Protein AF-A0AAX2SAQ8-F1 (afdb_monomer)

pLDDT: mean 77.76, std 12.37, range [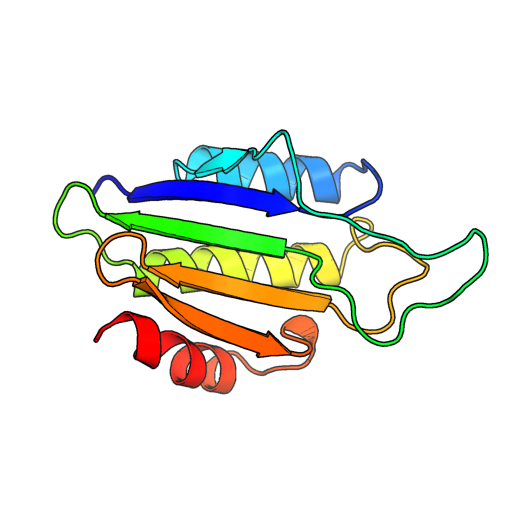47.03, 90.88]

Foldseek 3Di:
DQKAKEKAAAFDDDPLLVVLVVVLVVNHYDYDPDDQDDDDDPPAQDAFDQRMEMEIEDPDPDDLLVSQLVNLVSVLSCCPDNGDDPSYPAHKYKYAHPPPRDIFIDTRSNPDDSVVSSVRSVSSVD

Structure (mmCIF, N/CA/C/O backbone):
data_AF-A0AAX2SAQ8-F1
#
_entry.id   AF-A0AAX2SAQ8-F1
#
loop_
_atom_site.group_PDB
_atom_site.id
_atom_site.type_symbol
_atom_site.label_atom_id
_atom_site.label_alt_id
_atom_site.label_comp_id
_atom_site.label_asym_id
_atom_site.label_entity_id
_atom_site.label_seq_id
_atom_site.pdbx_PDB_ins_code
_atom_site.Cartn_x
_atom_site.Cartn_y
_atom_site.Cartn_z
_atom_site.occupancy
_atom_site.B_iso_or_equiv
_atom_site.auth_seq_id
_atom_site.auth_comp_id
_atom_site.auth_asym_id
_atom_site.auth_atom_id
_atom_site.pdbx_PDB_model_num
ATOM 1 N N . MET A 1 1 ? 20.159 -0.212 -3.265 1.00 55.47 1 MET A N 1
ATOM 2 C CA . MET A 1 1 ? 18.856 -0.452 -3.901 1.00 55.47 1 MET A CA 1
ATOM 3 C C . MET A 1 1 ? 18.034 0.775 -3.612 1.00 55.47 1 MET A C 1
ATOM 5 O O . MET A 1 1 ? 17.851 1.088 -2.447 1.00 55.47 1 MET A O 1
ATOM 9 N N . GLU A 1 2 ? 17.660 1.502 -4.646 1.00 67.88 2 GLU A N 1
ATOM 10 C CA . GLU A 1 2 ? 16.876 2.726 -4.539 1.00 67.88 2 GLU A CA 1
ATOM 11 C C . GLU A 1 2 ? 15.572 2.470 -5.297 1.00 67.88 2 GLU A C 1
ATOM 13 O O . GLU A 1 2 ? 15.577 2.128 -6.488 1.00 67.88 2 GLU A O 1
ATOM 18 N N . ILE A 1 3 ? 14.484 2.495 -4.534 1.00 68.44 3 ILE A N 1
ATOM 19 C CA . ILE A 1 3 ? 13.110 2.354 -4.995 1.00 68.44 3 ILE A CA 1
ATOM 20 C C . ILE A 1 3 ? 12.465 3.689 -4.675 1.00 68.44 3 ILE A C 1
ATOM 22 O O . ILE A 1 3 ? 12.521 4.147 -3.539 1.00 68.44 3 ILE A O 1
ATOM 26 N N . THR A 1 4 ? 11.924 4.323 -5.700 1.00 78.69 4 THR A N 1
ATOM 27 C CA . THR A 1 4 ? 11.143 5.543 -5.567 1.00 78.69 4 THR A CA 1
ATOM 28 C C . THR A 1 4 ? 9.709 5.221 -5.927 1.00 78.69 4 THR A C 1
ATOM 30 O O . THR A 1 4 ? 9.412 4.209 -6.568 1.00 78.69 4 THR A O 1
ATOM 33 N N . GLY A 1 5 ? 8.782 6.059 -5.508 1.00 79.12 5 GLY A N 1
ATOM 34 C CA . GLY A 1 5 ? 7.400 5.824 -5.851 1.00 79.12 5 GLY A CA 1
ATOM 35 C C . GLY A 1 5 ? 6.486 6.884 -5.311 1.00 79.12 5 GLY A C 1
ATOM 36 O O . GLY A 1 5 ? 6.895 7.748 -4.549 1.00 79.12 5 GLY A O 1
ATOM 37 N N . GLU A 1 6 ? 5.233 6.786 -5.703 1.00 83.75 6 GLU A N 1
ATOM 38 C CA . GLU A 1 6 ? 4.187 7.687 -5.262 1.00 83.75 6 GLU A CA 1
ATOM 39 C C . GLU A 1 6 ? 3.113 6.873 -4.556 1.00 83.75 6 GLU A C 1
ATOM 41 O O . GLU A 1 6 ? 2.736 5.803 -5.044 1.00 83.75 6 GLU A O 1
ATOM 46 N N . TYR A 1 7 ? 2.612 7.363 -3.423 1.00 82.19 7 TYR A N 1
ATOM 47 C CA . TYR A 1 7 ? 1.555 6.674 -2.697 1.00 82.19 7 TYR A CA 1
ATOM 48 C C . TYR A 1 7 ? 0.412 7.579 -2.249 1.00 82.19 7 TYR A C 1
ATOM 50 O O . TYR A 1 7 ? 0.567 8.768 -1.970 1.00 82.19 7 TYR A O 1
ATOM 58 N N . PHE A 1 8 ? -0.752 6.964 -2.110 1.00 79.50 8 PHE A N 1
ATOM 59 C CA . PHE A 1 8 ? -1.900 7.517 -1.412 1.00 79.50 8 PHE A CA 1
ATOM 60 C C . PHE A 1 8 ? -2.323 6.532 -0.325 1.00 79.50 8 PHE A C 1
ATOM 62 O O . PHE A 1 8 ? -2.370 5.332 -0.580 1.00 79.50 8 PHE A O 1
ATOM 69 N N . LEU A 1 9 ? -2.635 7.043 0.868 1.00 76.56 9 LEU A N 1
ATOM 70 C CA . LEU A 1 9 ? -3.227 6.278 1.963 1.00 76.56 9 LEU A CA 1
ATOM 71 C C . LEU A 1 9 ? -4.460 7.027 2.469 1.00 76.56 9 LEU A C 1
ATOM 73 O O . LEU A 1 9 ? -4.372 8.179 2.902 1.00 76.56 9 LEU A O 1
ATOM 77 N N . PHE A 1 10 ? -5.606 6.366 2.404 1.00 74.44 10 PHE A N 1
ATOM 78 C CA . PHE A 1 10 ? -6.878 6.849 2.906 1.00 74.44 10 PHE A CA 1
ATOM 79 C C . PHE A 1 10 ? -7.098 6.338 4.327 1.00 74.44 10 PHE A C 1
ATOM 81 O O . PHE A 1 10 ? -7.128 5.134 4.567 1.00 74.44 10 PHE A O 1
ATOM 88 N N . GLY A 1 11 ? -7.283 7.250 5.274 1.00 69.19 11 GLY A N 1
ATOM 89 C CA . GLY A 1 11 ? -7.444 6.917 6.682 1.00 69.19 11 GLY A CA 1
ATOM 90 C C . GLY A 1 11 ? -7.738 8.157 7.506 1.00 69.19 11 GLY A C 1
ATOM 91 O O . GLY A 1 11 ? -7.370 9.269 7.123 1.00 69.19 11 GLY A O 1
ATOM 92 N N . THR A 1 12 ? -8.378 7.971 8.658 1.00 72.56 12 THR A N 1
ATOM 93 C CA . THR A 1 12 ? -8.382 9.016 9.683 1.00 72.56 12 THR A CA 1
ATOM 94 C C . THR A 1 12 ? -6.949 9.179 10.186 1.00 72.56 12 THR A C 1
ATOM 96 O O . THR A 1 12 ? -6.252 8.188 10.422 1.00 72.56 12 THR A O 1
ATOM 99 N N . GLU A 1 13 ? -6.493 10.420 10.348 1.00 75.56 13 GLU A N 1
ATOM 100 C CA . GLU A 1 13 ? -5.175 10.686 10.922 1.00 75.56 13 GLU A CA 1
ATOM 101 C C . GLU A 1 13 ? -5.160 10.202 12.383 1.00 75.56 13 GLU A C 1
ATOM 103 O O . GLU A 1 13 ? -5.798 10.783 13.262 1.00 75.56 13 GLU A O 1
ATOM 108 N N . SER A 1 14 ? -4.443 9.108 12.625 1.00 81.19 14 SER A N 1
ATOM 109 C CA . SER A 1 14 ? -4.245 8.465 13.924 1.00 81.19 14 SER A CA 1
ATOM 110 C C . SER A 1 14 ? -2.763 8.138 14.109 1.00 81.19 14 SER A C 1
ATOM 112 O O . SER A 1 14 ? -1.974 8.273 13.172 1.00 81.19 14 SER A O 1
ATOM 114 N N . ALA A 1 15 ? -2.364 7.695 15.306 1.00 84.31 15 ALA A N 1
ATOM 115 C CA . ALA A 1 15 ? -0.986 7.258 15.537 1.00 84.31 15 ALA A CA 1
ATOM 116 C C . ALA A 1 15 ? -0.582 6.124 14.575 1.00 84.31 15 ALA A C 1
ATOM 118 O O . ALA A 1 15 ? 0.477 6.203 13.964 1.00 84.31 15 ALA A O 1
ATOM 119 N N . ALA A 1 16 ? -1.470 5.146 14.351 1.00 82.56 16 ALA A N 1
ATOM 120 C CA . ALA A 1 16 ? -1.230 4.033 13.433 1.00 82.56 16 ALA A CA 1
ATOM 121 C C . ALA A 1 16 ? -1.131 4.484 11.965 1.00 82.56 16 ALA A C 1
ATOM 123 O O . ALA A 1 16 ? -0.251 4.026 11.236 1.00 82.56 16 ALA A O 1
ATOM 124 N N . THR A 1 17 ? -2.004 5.399 11.519 1.00 81.31 17 THR A N 1
ATOM 125 C CA . THR A 1 17 ? -1.928 5.967 10.160 1.00 81.31 17 THR A CA 1
ATOM 126 C C . THR A 1 17 ? -0.628 6.740 9.964 1.00 81.31 17 THR A C 1
ATOM 128 O O . THR A 1 17 ? 0.008 6.601 8.924 1.00 81.31 17 THR A O 1
ATOM 131 N N . ARG A 1 18 ? -0.193 7.508 10.972 1.00 86.81 18 ARG A N 1
ATOM 132 C CA . ARG A 1 18 ? 1.064 8.259 10.926 1.00 86.81 18 ARG A CA 1
ATOM 133 C C . ARG A 1 18 ? 2.287 7.348 10.879 1.00 86.81 18 ARG A C 1
ATOM 135 O O . ARG A 1 18 ? 3.141 7.566 10.034 1.00 86.81 18 ARG A O 1
ATOM 142 N N . GLU A 1 19 ? 2.344 6.338 11.739 1.00 87.62 19 GLU A N 1
ATOM 143 C CA . GLU A 1 19 ? 3.442 5.366 11.783 1.00 87.62 19 GLU A CA 1
ATOM 144 C C . GLU A 1 19 ? 3.556 4.592 10.465 1.00 87.62 19 GLU A C 1
ATOM 146 O O . GLU A 1 19 ? 4.635 4.480 9.894 1.00 87.62 19 GLU A O 1
ATOM 151 N N . THR A 1 20 ? 2.423 4.134 9.924 1.00 87.12 20 THR A N 1
ATOM 152 C CA . THR A 1 20 ? 2.384 3.448 8.622 1.00 87.12 20 THR A CA 1
ATOM 153 C C . THR A 1 20 ? 2.870 4.366 7.504 1.00 87.12 20 THR A C 1
ATOM 155 O O . THR A 1 20 ? 3.621 3.942 6.629 1.00 87.12 20 THR A O 1
ATOM 158 N N . ARG A 1 21 ? 2.453 5.636 7.538 1.00 87.62 21 ARG A N 1
ATOM 159 C CA . ARG A 1 21 ? 2.864 6.661 6.579 1.00 87.62 21 ARG A CA 1
ATOM 160 C C . ARG A 1 21 ? 4.371 6.910 6.627 1.00 87.62 21 ARG A C 1
ATOM 162 O O . ARG A 1 21 ? 5.011 6.898 5.585 1.00 87.62 21 ARG A O 1
ATOM 169 N N . GLU A 1 22 ? 4.919 7.111 7.821 1.00 89.94 22 GLU A N 1
ATOM 170 C CA . GLU A 1 22 ? 6.355 7.322 8.038 1.00 89.94 22 GLU A CA 1
ATOM 171 C C . GLU A 1 22 ? 7.162 6.104 7.573 1.00 89.94 22 GLU A C 1
ATOM 173 O O . GLU A 1 22 ? 8.113 6.264 6.819 1.00 89.94 22 GLU A O 1
ATOM 178 N N . ALA A 1 23 ? 6.716 4.885 7.893 1.00 88.50 23 ALA A N 1
ATOM 179 C CA . ALA A 1 23 ? 7.364 3.662 7.424 1.00 88.50 23 ALA A CA 1
ATOM 180 C C . ALA A 1 23 ? 7.354 3.526 5.889 1.00 88.50 23 ALA A C 1
ATOM 182 O O . ALA A 1 23 ? 8.325 3.052 5.308 1.00 88.50 23 ALA A O 1
ATOM 183 N N . VAL A 1 24 ? 6.276 3.943 5.218 1.00 87.19 24 VAL A N 1
ATOM 184 C CA . VAL A 1 24 ? 6.204 3.986 3.746 1.00 87.19 24 VAL A CA 1
ATOM 185 C C . VAL A 1 24 ? 7.140 5.056 3.170 1.00 87.19 24 VAL A C 1
ATOM 187 O O . VAL A 1 24 ? 7.820 4.800 2.178 1.00 87.19 24 VAL A O 1
ATOM 190 N N . GLU A 1 25 ? 7.203 6.238 3.783 1.00 88.94 25 GLU A N 1
ATOM 191 C CA . GLU A 1 25 ? 8.101 7.325 3.364 1.00 88.94 25 GLU A CA 1
ATOM 192 C C . GLU A 1 25 ? 9.582 6.937 3.544 1.00 88.94 25 GLU A C 1
ATOM 194 O O . GLU A 1 25 ? 10.396 7.198 2.658 1.00 88.94 25 GLU A O 1
ATOM 199 N N . ASP A 1 26 ? 9.918 6.208 4.612 1.00 88.69 26 ASP A N 1
ATOM 200 C CA . ASP A 1 26 ? 11.261 5.664 4.867 1.00 88.69 26 ASP A CA 1
ATOM 201 C C . ASP A 1 26 ? 11.701 4.622 3.820 1.00 88.69 26 ASP A C 1
ATOM 203 O O . ASP A 1 26 ? 12.900 4.420 3.603 1.00 88.69 26 ASP A O 1
ATOM 207 N N . LEU A 1 27 ? 10.751 3.977 3.129 1.00 83.69 27 LEU A N 1
ATOM 208 C CA . LEU A 1 27 ? 11.030 3.091 1.991 1.00 83.69 27 LEU A CA 1
ATOM 209 C C . LEU A 1 27 ? 11.352 3.856 0.691 1.00 83.69 27 LEU A C 1
ATOM 211 O O . LEU A 1 27 ? 11.732 3.219 -0.292 1.00 83.69 27 LEU A O 1
ATOM 215 N N . GLY A 1 28 ? 11.226 5.189 0.676 1.00 83.75 28 GLY A N 1
ATOM 216 C CA . GLY A 1 28 ? 11.507 6.047 -0.483 1.00 83.75 28 GLY A CA 1
ATOM 217 C C . GLY A 1 28 ? 10.273 6.466 -1.290 1.00 83.75 28 GLY A C 1
ATOM 218 O O . GLY A 1 28 ? 10.415 6.971 -2.405 1.00 83.75 28 GLY A O 1
ATOM 219 N N . PHE A 1 29 ? 9.064 6.254 -0.760 1.00 85.50 29 PHE A N 1
ATOM 220 C CA . PHE A 1 29 ? 7.821 6.669 -1.412 1.00 85.50 29 PHE A CA 1
ATOM 221 C C . PHE A 1 29 ? 7.424 8.100 -1.038 1.00 85.50 29 PHE A C 1
ATOM 223 O O . PHE A 1 29 ? 7.431 8.489 0.127 1.00 85.50 29 PHE A O 1
ATOM 230 N N . GLU A 1 30 ? 6.981 8.868 -2.026 1.00 86.06 30 GLU A N 1
ATOM 231 C CA . GLU A 1 30 ? 6.485 10.229 -1.866 1.00 86.06 30 GLU A CA 1
ATOM 232 C C . GLU A 1 30 ? 4.953 10.257 -1.839 1.00 86.06 30 GLU A C 1
ATOM 234 O O . GLU A 1 30 ? 4.266 9.557 -2.587 1.00 86.06 30 GLU A O 1
ATOM 239 N N . ARG A 1 31 ? 4.379 11.078 -0.958 1.00 83.12 31 ARG A N 1
ATOM 240 C CA . ARG A 1 31 ? 2.923 11.186 -0.830 1.00 83.12 31 ARG A CA 1
ATOM 241 C C . ARG A 1 31 ? 2.325 11.945 -2.015 1.00 83.12 31 ARG A C 1
ATOM 243 O O . ARG A 1 31 ? 2.642 13.113 -2.236 1.00 83.12 31 ARG A O 1
ATOM 250 N N . ILE A 1 32 ? 1.350 11.341 -2.687 1.00 76.38 32 ILE A N 1
ATOM 251 C CA . ILE A 1 32 ? 0.513 12.018 -3.678 1.00 76.38 32 ILE A CA 1
ATOM 252 C C . ILE A 1 32 ? -0.381 13.026 -2.951 1.00 76.38 32 ILE A C 1
ATOM 254 O O . ILE A 1 32 ? -1.179 12.676 -2.078 1.00 76.38 32 ILE A O 1
ATOM 258 N N . THR A 1 33 ? -0.263 14.300 -3.324 1.00 57.75 33 THR A N 1
ATOM 259 C CA . THR A 1 33 ? -1.039 15.405 -2.731 1.00 57.75 33 THR A CA 1
ATOM 260 C C . THR A 1 33 ? -2.292 15.773 -3.528 1.00 57.75 33 THR A C 1
ATOM 262 O O . THR A 1 33 ? -3.074 16.606 -3.073 1.00 57.75 33 THR A O 1
ATOM 265 N N . SER A 1 34 ? -2.529 15.158 -4.693 1.00 49.75 34 SER A N 1
ATOM 266 C CA . SER A 1 34 ? -3.676 15.490 -5.546 1.00 49.75 34 SER A CA 1
ATOM 267 C C . SER A 1 34 ? -4.300 14.273 -6.238 1.00 49.75 34 SER A C 1
ATOM 269 O O . SER A 1 34 ? -3.603 13.389 -6.718 1.00 49.75 34 SER A O 1
ATOM 271 N N . GLY A 1 35 ? -5.634 14.254 -6.324 1.00 49.25 35 GLY A N 1
ATOM 272 C CA . GLY A 1 35 ? -6.343 13.515 -7.377 1.00 49.25 35 GLY A CA 1
ATOM 273 C C . GLY A 1 35 ? -6.868 12.109 -7.074 1.00 49.25 35 GLY A C 1
ATOM 274 O O . GLY A 1 35 ? -7.572 11.574 -7.926 1.00 49.25 35 GLY A O 1
ATOM 275 N N . VAL A 1 36 ? -6.630 11.513 -5.902 1.00 54.53 36 VAL A N 1
ATOM 276 C CA . VAL A 1 36 ? -7.232 10.206 -5.566 1.00 54.53 36 VAL A CA 1
ATOM 277 C C . VAL A 1 36 ? -8.509 10.428 -4.755 1.00 54.53 36 VAL A C 1
ATOM 279 O O . VAL A 1 36 ? -8.477 10.756 -3.571 1.00 54.53 36 VAL A O 1
ATOM 282 N N . GLY A 1 37 ? -9.650 10.356 -5.442 1.00 47.03 37 GLY A N 1
ATOM 283 C CA . GLY A 1 37 ? -10.959 10.674 -4.881 1.00 47.03 37 GLY A CA 1
ATOM 284 C C . GLY A 1 37 ? -11.539 9.541 -4.037 1.00 47.03 37 GLY A C 1
ATOM 285 O O . GLY A 1 37 ? -11.832 8.469 -4.556 1.00 47.03 37 GLY A O 1
ATOM 286 N N . TYR A 1 38 ? -11.793 9.821 -2.759 1.00 49.25 38 TYR A N 1
ATOM 287 C CA . TYR A 1 38 ? -12.835 9.152 -1.984 1.00 49.25 38 TYR A CA 1
ATOM 288 C C . TYR A 1 38 ? -14.119 9.974 -2.120 1.00 49.25 38 TYR A C 1
ATOM 290 O O . TYR A 1 38 ? -14.152 11.136 -1.715 1.00 49.25 38 TYR A O 1
ATOM 298 N N . ALA A 1 39 ? -15.165 9.399 -2.709 1.00 49.44 39 ALA A N 1
ATOM 299 C CA . ALA A 1 39 ? -16.482 10.023 -2.795 1.00 49.44 39 ALA A CA 1
ATOM 300 C C . ALA A 1 39 ? -17.512 9.091 -2.153 1.00 49.44 39 ALA A C 1
ATOM 302 O O . ALA A 1 39 ? -18.177 8.322 -2.838 1.00 49.44 39 ALA A O 1
ATOM 303 N N . VAL A 1 40 ? -17.607 9.141 -0.826 1.00 52.72 40 VAL A N 1
ATOM 304 C CA . VAL A 1 40 ? -18.654 8.459 -0.055 1.00 52.72 40 VAL A CA 1
ATOM 305 C C . VAL A 1 40 ? -19.258 9.499 0.879 1.00 52.72 40 VAL A C 1
ATOM 307 O O . VAL A 1 40 ? -18.523 10.261 1.517 1.00 52.72 40 VAL A O 1
ATOM 310 N N . GLY A 1 41 ? -20.587 9.599 0.887 1.00 51.22 41 GLY A N 1
ATOM 311 C CA . GLY A 1 41 ? -21.296 10.596 1.678 1.00 51.22 41 GLY A CA 1
ATOM 312 C C . GLY A 1 41 ? -21.183 10.332 3.186 1.00 51.22 41 GLY A C 1
ATOM 313 O O . GLY A 1 41 ? -20.889 9.211 3.604 1.00 51.22 41 GLY A O 1
ATOM 314 N N . PRO A 1 42 ? -21.437 11.338 4.043 1.00 52.62 42 PRO A N 1
ATOM 315 C CA . PRO A 1 42 ? -21.478 11.134 5.489 1.00 52.62 42 PRO A CA 1
ATOM 316 C C . PRO A 1 42 ? -22.494 10.043 5.879 1.00 52.62 42 PRO A C 1
ATOM 318 O O . PRO A 1 42 ? -23.681 10.178 5.585 1.00 52.62 42 PRO A O 1
ATOM 321 N N . GLY A 1 43 ? -22.041 8.990 6.570 1.00 54.06 43 GLY A N 1
ATOM 322 C CA . GLY A 1 43 ? -22.890 7.898 7.071 1.00 54.06 43 GLY A CA 1
ATOM 323 C C . GLY A 1 43 ? -23.126 6.734 6.099 1.00 54.06 43 GLY A C 1
ATOM 324 O O . GLY A 1 43 ? -23.852 5.800 6.444 1.00 54.06 43 GLY A O 1
ATOM 325 N N . GLU A 1 44 ? -22.525 6.762 4.908 1.00 53.25 44 GLU A N 1
ATOM 326 C CA . GLU A 1 44 ? -22.551 5.640 3.969 1.00 53.25 44 GLU A CA 1
ATOM 327 C C . GLU A 1 44 ? -21.366 4.704 4.225 1.00 53.25 44 GLU A C 1
ATOM 329 O O . GLU A 1 44 ? -20.214 5.130 4.253 1.00 53.25 44 GLU A O 1
ATOM 334 N N . ILE A 1 45 ? -21.650 3.409 4.387 1.00 57.69 45 ILE A N 1
ATOM 335 C CA . ILE A 1 45 ? -20.608 2.384 4.433 1.00 57.69 45 ILE A CA 1
ATOM 336 C C . ILE A 1 45 ? -20.265 2.007 2.994 1.00 57.69 45 ILE A C 1
ATOM 338 O O . ILE A 1 45 ? -21.126 1.514 2.264 1.00 57.69 45 ILE A O 1
ATOM 342 N N . ALA A 1 46 ? -19.012 2.194 2.596 1.00 61.94 46 ALA A N 1
ATOM 343 C CA . ALA A 1 46 ? -18.556 1.819 1.268 1.00 61.94 46 ALA A CA 1
ATOM 344 C C . ALA A 1 46 ? -18.189 0.328 1.208 1.00 61.94 46 ALA A C 1
ATOM 346 O O . ALA A 1 46 ? -17.414 -0.175 2.030 1.00 61.94 46 ALA A O 1
ATOM 347 N N . ASP A 1 47 ? -18.747 -0.381 0.221 1.00 54.88 47 ASP A N 1
ATOM 348 C CA . ASP A 1 47 ? -18.516 -1.820 0.023 1.00 54.88 47 ASP A CA 1
ATOM 349 C C . ASP A 1 47 ? -17.084 -2.139 -0.439 1.00 54.88 47 ASP A C 1
ATOM 351 O O . ASP A 1 47 ? -16.551 -3.193 -0.092 1.00 54.88 47 ASP A O 1
ATOM 355 N N . ALA A 1 48 ? -16.443 -1.230 -1.179 1.00 54.88 48 ALA A N 1
ATOM 356 C CA . ALA A 1 48 ? -15.072 -1.364 -1.658 1.00 54.88 48 ALA A CA 1
ATOM 357 C C . ALA A 1 48 ? -14.442 0.019 -1.825 1.00 54.88 48 ALA A C 1
ATOM 359 O O . ALA A 1 48 ? -14.965 0.854 -2.567 1.00 54.88 48 ALA A O 1
ATOM 360 N N . VAL A 1 49 ? -13.336 0.272 -1.127 1.00 63.25 49 VAL A N 1
ATOM 361 C CA . VAL A 1 49 ? -12.571 1.514 -1.261 1.00 63.25 49 VAL A CA 1
ATOM 362 C C . VAL A 1 49 ? -11.117 1.133 -1.436 1.00 63.25 49 VAL A C 1
ATOM 364 O O . VAL A 1 49 ? -10.546 0.428 -0.602 1.00 63.25 49 VAL A O 1
ATOM 367 N N . THR A 1 50 ? -10.511 1.630 -2.512 1.00 60.12 50 THR A N 1
ATOM 368 C CA . THR A 1 50 ? -9.057 1.636 -2.641 1.00 60.12 50 THR A CA 1
ATOM 369 C C . THR A 1 50 ? -8.514 2.570 -1.579 1.00 60.12 50 THR A C 1
ATOM 371 O O . THR A 1 50 ? -8.525 3.793 -1.727 1.00 60.12 50 THR A O 1
ATOM 374 N N . VAL A 1 51 ? -8.101 1.982 -0.464 1.00 69.12 51 VAL A N 1
ATOM 375 C CA . VAL A 1 51 ? -7.558 2.732 0.664 1.00 69.12 51 VAL A CA 1
ATOM 376 C C . VAL A 1 51 ? -6.091 3.040 0.458 1.00 69.12 51 VAL A C 1
ATOM 378 O O . VAL A 1 51 ? -5.569 3.928 1.121 1.00 69.12 51 VAL A O 1
ATOM 381 N N . ALA A 1 52 ? -5.426 2.336 -0.458 1.00 72.62 52 ALA A N 1
ATOM 382 C CA . ALA A 1 52 ? -4.061 2.655 -0.796 1.00 72.62 52 ALA A CA 1
ATOM 383 C C . ALA A 1 52 ? -3.742 2.404 -2.271 1.00 72.62 52 ALA A C 1
ATOM 385 O O . ALA A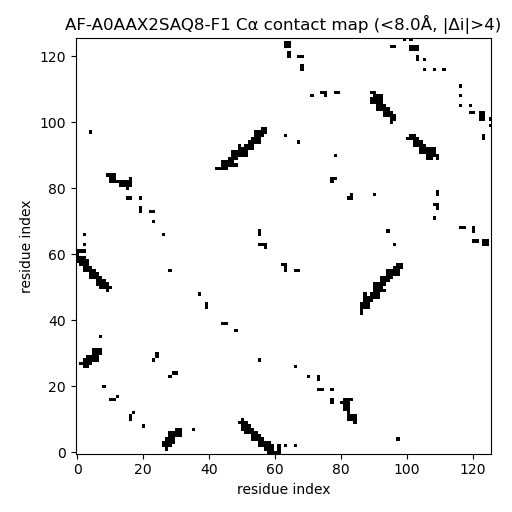 1 52 ? -4.208 1.447 -2.885 1.00 72.62 52 ALA A O 1
ATOM 386 N N . TYR A 1 53 ? -2.934 3.281 -2.845 1.00 78.88 53 TYR A N 1
ATOM 387 C CA . TYR A 1 53 ? -2.445 3.160 -4.214 1.00 78.88 53 TYR A CA 1
ATOM 388 C C . TYR A 1 53 ? -0.952 3.451 -4.197 1.00 78.88 53 TYR A C 1
ATOM 390 O O . TYR A 1 53 ? -0.551 4.444 -3.595 1.00 78.88 53 TYR A O 1
ATOM 398 N N . PHE A 1 54 ? -0.156 2.605 -4.849 1.00 82.06 54 PHE A N 1
ATOM 399 C CA . PHE A 1 54 ? 1.296 2.736 -4.924 1.00 82.06 54 PHE A CA 1
ATOM 400 C C . PHE A 1 54 ? 1.763 2.616 -6.372 1.00 82.06 54 PHE A C 1
ATOM 402 O O . PHE A 1 54 ? 1.573 1.578 -7.007 1.00 82.06 54 PHE A O 1
ATOM 409 N N . THR A 1 55 ? 2.448 3.639 -6.870 1.00 84.38 55 THR A N 1
ATOM 410 C CA . THR A 1 55 ? 3.308 3.516 -8.051 1.00 84.38 55 THR A CA 1
ATOM 411 C C . THR A 1 55 ? 4.725 3.256 -7.562 1.00 84.38 55 THR A C 1
ATOM 413 O O . THR A 1 55 ? 5.294 4.105 -6.888 1.00 84.38 55 THR A O 1
ATOM 416 N N . ILE A 1 56 ? 5.296 2.099 -7.885 1.00 84.00 56 ILE A N 1
ATOM 417 C CA . ILE A 1 56 ? 6.651 1.695 -7.500 1.00 84.00 56 ILE A CA 1
ATOM 418 C C . ILE A 1 56 ? 7.561 1.788 -8.723 1.00 84.00 56 ILE A C 1
ATOM 420 O O . ILE A 1 56 ? 7.319 1.133 -9.736 1.00 84.00 56 ILE A O 1
ATOM 424 N N . GLN A 1 57 ? 8.647 2.544 -8.624 1.00 80.38 57 GLN A N 1
ATOM 425 C CA . GLN A 1 57 ? 9.674 2.658 -9.647 1.00 80.38 57 GLN A CA 1
ATOM 426 C C . GLN A 1 57 ? 11.033 2.244 -9.076 1.00 80.38 57 GLN A C 1
ATOM 428 O O . GLN A 1 57 ? 11.535 2.793 -8.102 1.00 80.38 57 GLN A O 1
ATOM 433 N N . SER A 1 58 ? 11.680 1.274 -9.717 1.00 75.19 58 SER A N 1
ATOM 434 C CA . SER A 1 58 ? 13.085 0.985 -9.432 1.00 75.19 58 SER A CA 1
ATOM 435 C C . SER A 1 58 ? 13.974 1.971 -10.198 1.00 75.19 58 SER A C 1
ATOM 437 O O . SER A 1 58 ? 13.855 2.093 -11.417 1.00 75.19 58 SER A O 1
ATOM 439 N N . VAL A 1 59 ? 14.922 2.621 -9.524 1.00 64.00 59 VAL A N 1
ATOM 440 C CA . VAL A 1 59 ? 15.973 3.422 -10.188 1.00 64.00 59 VAL A CA 1
ATOM 441 C C . VAL A 1 59 ? 17.312 2.673 -10.291 1.00 64.00 59 VAL A C 1
ATOM 443 O O . VAL A 1 59 ? 18.195 3.094 -11.032 1.00 64.00 59 VAL A O 1
ATOM 446 N N . SER A 1 60 ? 17.461 1.514 -9.631 1.00 61.16 60 SER A N 1
ATOM 447 C CA . SER A 1 60 ? 18.720 0.736 -9.606 1.00 61.16 60 SER A CA 1
ATOM 448 C C . SER A 1 60 ? 18.536 -0.792 -9.613 1.00 61.16 60 SER A C 1
ATOM 450 O O . SER A 1 60 ? 19.047 -1.486 -8.735 1.00 61.16 60 SER A O 1
ATOM 452 N N . ALA A 1 61 ? 17.814 -1.332 -10.607 1.00 59.16 61 ALA A N 1
ATOM 453 C CA . ALA A 1 61 ? 17.469 -2.765 -10.695 1.00 59.16 61 ALA A CA 1
ATOM 454 C C . ALA A 1 61 ? 16.881 -3.336 -9.381 1.00 59.16 61 ALA A C 1
ATOM 456 O O . ALA A 1 61 ? 17.076 -4.503 -9.047 1.00 59.16 61 ALA A O 1
ATOM 457 N N . GLY A 1 62 ? 16.211 -2.476 -8.610 1.00 64.06 62 GLY A N 1
ATOM 458 C CA . GLY A 1 62 ? 15.618 -2.803 -7.328 1.00 64.06 62 GLY A CA 1
ATOM 459 C C . GLY A 1 62 ? 14.433 -3.744 -7.474 1.00 64.06 62 GLY A C 1
ATOM 460 O O . GLY A 1 62 ? 13.728 -3.743 -8.483 1.00 64.06 62 GLY A O 1
ATOM 461 N N . ASP A 1 63 ? 14.229 -4.555 -6.442 1.00 81.44 63 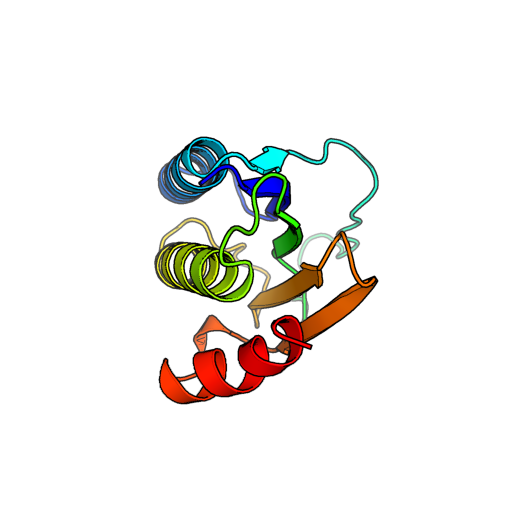ASP A N 1
ATOM 462 C CA . ASP A 1 63 ? 13.177 -5.561 -6.406 1.00 81.44 63 ASP A CA 1
ATOM 463 C C . ASP A 1 63 ? 11.813 -4.905 -6.130 1.00 81.44 63 ASP A C 1
ATOM 465 O O . ASP A 1 63 ? 11.408 -4.733 -4.979 1.00 81.44 63 ASP A O 1
ATOM 469 N N . VAL A 1 64 ? 11.107 -4.529 -7.204 1.00 83.94 64 VAL A N 1
ATOM 470 C CA . VAL A 1 64 ? 9.738 -3.975 -7.158 1.00 83.94 64 VAL A CA 1
ATOM 471 C C . VAL A 1 64 ? 8.788 -4.918 -6.417 1.00 83.94 64 VAL A C 1
ATOM 473 O O . VAL A 1 64 ? 7.955 -4.472 -5.630 1.00 83.94 64 VAL A O 1
ATOM 476 N N . PHE A 1 65 ? 8.945 -6.227 -6.621 1.00 86.88 65 PHE A N 1
ATOM 477 C CA . PHE A 1 65 ? 8.148 -7.244 -5.943 1.00 86.88 65 PHE A CA 1
ATOM 478 C C . PHE A 1 65 ? 8.436 -7.268 -4.435 1.00 86.88 65 PHE A C 1
ATOM 480 O O . PHE A 1 65 ? 7.507 -7.297 -3.628 1.00 86.88 65 PHE A O 1
ATOM 487 N N . GLY A 1 66 ? 9.711 -7.201 -4.048 1.00 86.75 66 GLY A N 1
ATOM 488 C CA . GLY A 1 66 ? 10.132 -7.098 -2.651 1.00 86.75 66 GLY A CA 1
ATOM 489 C C . GLY A 1 66 ? 9.578 -5.852 -1.953 1.00 86.75 66 GLY A C 1
ATOM 490 O O . GLY A 1 66 ? 9.062 -5.959 -0.840 1.00 86.75 66 GLY A O 1
ATOM 491 N N . ALA A 1 67 ? 9.605 -4.692 -2.618 1.00 86.69 67 ALA A N 1
ATOM 492 C CA . ALA A 1 67 ? 8.994 -3.469 -2.089 1.00 86.69 67 ALA A CA 1
ATOM 493 C C . ALA A 1 67 ? 7.475 -3.587 -1.938 1.00 86.69 67 ALA A C 1
ATOM 495 O O . ALA A 1 67 ? 6.940 -3.234 -0.890 1.00 86.69 67 ALA A O 1
ATOM 496 N N . ALA A 1 68 ? 6.780 -4.135 -2.938 1.00 89.19 68 ALA A N 1
ATOM 497 C CA . ALA A 1 68 ? 5.335 -4.341 -2.859 1.00 89.19 68 ALA A CA 1
ATOM 498 C C . ALA A 1 68 ? 4.947 -5.260 -1.684 1.00 89.19 68 ALA A C 1
ATOM 500 O O . ALA A 1 68 ? 3.964 -4.995 -0.991 1.00 89.19 68 ALA A O 1
ATOM 501 N N . LEU A 1 69 ? 5.743 -6.301 -1.406 1.00 89.19 69 LEU A N 1
ATOM 502 C CA . LEU A 1 69 ? 5.539 -7.165 -0.239 1.00 89.19 69 LEU A CA 1
ATOM 503 C C . LEU A 1 69 ? 5.742 -6.432 1.090 1.00 89.19 69 LEU A C 1
ATOM 505 O O . LEU A 1 69 ? 4.941 -6.618 2.005 1.00 89.19 69 LEU A O 1
ATOM 509 N N . GLN A 1 70 ? 6.785 -5.606 1.204 1.00 88.50 70 GLN A N 1
ATOM 510 C CA . GLN A 1 70 ? 7.030 -4.810 2.412 1.00 88.50 70 GLN A CA 1
ATOM 511 C C . GLN A 1 70 ? 5.881 -3.831 2.668 1.00 88.50 70 GLN A C 1
ATOM 513 O O . GLN A 1 70 ? 5.372 -3.758 3.785 1.00 88.50 70 GLN A O 1
ATOM 518 N N . VAL A 1 71 ? 5.409 -3.151 1.620 1.00 89.50 71 VAL A N 1
ATOM 519 C CA . VAL A 1 71 ? 4.250 -2.256 1.703 1.00 89.50 71 VAL A CA 1
ATOM 520 C C . VAL A 1 71 ? 2.991 -3.016 2.126 1.00 89.50 71 VAL A C 1
ATOM 522 O O . VAL A 1 71 ? 2.270 -2.554 3.007 1.00 89.50 71 VAL A O 1
ATOM 525 N N . LEU A 1 72 ? 2.724 -4.200 1.565 1.00 89.56 72 LEU A N 1
ATOM 526 C CA . LEU A 1 72 ? 1.571 -5.010 1.973 1.00 89.56 72 LEU A CA 1
ATOM 527 C C . LEU A 1 72 ? 1.611 -5.409 3.445 1.00 89.56 72 LEU A C 1
ATOM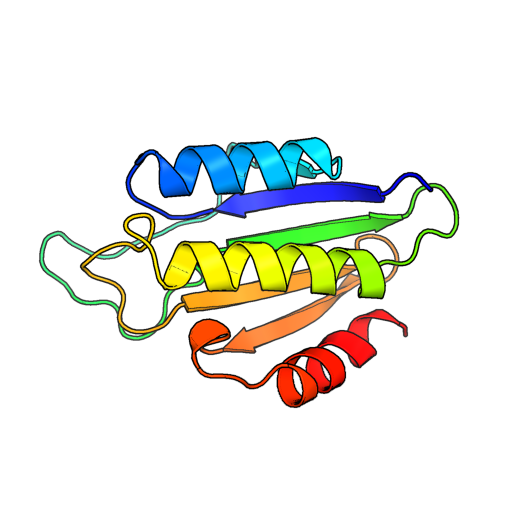 529 O O . LEU A 1 72 ? 0.564 -5.416 4.093 1.00 89.56 72 LEU A O 1
ATOM 533 N N . ASP A 1 73 ? 2.782 -5.752 3.977 1.00 88.94 73 ASP A N 1
ATOM 534 C CA . ASP A 1 73 ? 2.895 -6.104 5.391 1.00 88.94 73 ASP A CA 1
ATOM 535 C C . ASP A 1 73 ? 2.543 -4.908 6.289 1.00 88.94 73 ASP A C 1
ATOM 537 O O . ASP A 1 73 ? 1.712 -5.043 7.192 1.00 88.94 73 ASP A O 1
ATOM 541 N N . LEU A 1 74 ? 3.054 -3.715 5.958 1.00 88.81 74 LEU A N 1
ATOM 542 C CA . LEU A 1 74 ? 2.699 -2.463 6.638 1.00 88.81 74 LEU A CA 1
ATOM 543 C C . LEU A 1 74 ? 1.190 -2.186 6.567 1.00 88.81 74 LEU A C 1
ATOM 545 O O . LEU A 1 74 ? 0.549 -1.920 7.585 1.00 88.81 74 LEU A O 1
ATOM 549 N N . LEU A 1 75 ? 0.586 -2.322 5.383 1.00 88.06 75 LEU A N 1
ATOM 550 C CA . LEU A 1 75 ? -0.850 -2.103 5.196 1.00 88.06 75 LEU A CA 1
ATOM 551 C C . LEU A 1 75 ? -1.705 -3.112 5.972 1.00 88.06 75 LEU A C 1
ATOM 553 O O . LEU A 1 75 ? -2.774 -2.753 6.466 1.00 88.06 75 LEU A O 1
ATOM 557 N N . ARG A 1 76 ? -1.268 -4.371 6.107 1.00 88.00 76 ARG A N 1
ATOM 558 C CA . ARG A 1 76 ? -1.988 -5.381 6.907 1.00 88.00 76 ARG A CA 1
ATOM 559 C C . ARG A 1 76 ? -1.972 -5.042 8.387 1.00 88.00 76 ARG A C 1
ATOM 561 O O . ARG A 1 76 ? -2.983 -5.264 9.058 1.00 88.00 76 ARG A O 1
ATOM 568 N N . GLN A 1 77 ? -0.858 -4.520 8.890 1.00 84.50 77 GLN A N 1
ATOM 569 C CA . GLN A 1 77 ? -0.761 -4.045 10.269 1.00 84.50 77 GLN A CA 1
ATOM 570 C C . GLN A 1 77 ? -1.675 -2.829 10.477 1.00 84.50 77 GLN A C 1
ATOM 572 O O . GLN A 1 77 ? -2.501 -2.829 11.390 1.00 84.50 77 GLN A O 1
ATOM 577 N N . TRP A 1 78 ? -1.627 -1.863 9.557 1.00 86.12 78 TRP A N 1
ATOM 578 C CA . TRP A 1 78 ? -2.492 -0.683 9.553 1.00 86.12 78 TRP A CA 1
ATOM 579 C C . TRP A 1 78 ? -3.990 -1.025 9.518 1.00 86.12 78 TRP A C 1
ATOM 581 O O . TRP A 1 78 ? -4.757 -0.522 10.341 1.00 86.12 78 TRP A O 1
ATOM 591 N N . ALA A 1 79 ? -4.411 -1.931 8.627 1.00 82.25 79 ALA A N 1
ATOM 592 C CA . ALA A 1 79 ? -5.814 -2.323 8.450 1.00 82.25 79 ALA A CA 1
ATOM 593 C C . ALA A 1 79 ? -6.406 -3.060 9.665 1.00 82.25 79 ALA A C 1
ATOM 595 O O . ALA A 1 79 ? -7.630 -3.123 9.815 1.00 82.25 79 ALA A O 1
ATOM 596 N N . ARG A 1 80 ? -5.548 -3.632 10.520 1.00 80.25 80 ARG A N 1
ATOM 597 C CA . ARG A 1 80 ? -5.919 -4.291 11.784 1.00 80.25 80 ARG A CA 1
ATOM 598 C C . ARG A 1 80 ? -5.801 -3.366 12.999 1.00 80.25 80 ARG A C 1
ATOM 600 O O . ARG A 1 80 ? -6.201 -3.767 14.089 1.00 80.25 80 ARG A O 1
ATOM 607 N N . GLY A 1 81 ? -5.250 -2.167 12.817 1.00 76.69 81 GLY A N 1
ATOM 608 C CA . GLY A 1 81 ? -5.132 -1.138 13.844 1.00 76.69 81 GLY A CA 1
ATOM 609 C C . GLY A 1 81 ? -6.247 -0.090 13.782 1.00 76.69 81 GLY A C 1
ATOM 610 O O . GLY A 1 81 ? -7.247 -0.235 13.084 1.00 76.69 81 GLY A O 1
ATOM 611 N N . GLU A 1 82 ? -6.045 1.017 14.498 1.00 75.44 82 GLU A N 1
ATOM 612 C CA . GLU A 1 82 ? -6.972 2.162 14.556 1.00 75.44 82 GLU A CA 1
ATOM 613 C C . GLU A 1 82 ? -6.874 3.098 13.334 1.00 75.44 82 GLU A C 1
ATOM 615 O O . GLU A 1 82 ? -7.507 4.151 13.293 1.00 75.44 82 GLU A O 1
ATOM 620 N N . GLY A 1 83 ? -6.035 2.765 12.349 1.00 68.19 83 GLY A N 1
ATOM 621 C CA . GLY A 1 83 ? -5.829 3.582 11.150 1.00 68.19 83 GLY A CA 1
ATOM 622 C C . GLY A 1 83 ? -6.906 3.411 10.076 1.00 68.19 83 GLY A C 1
ATOM 623 O O . GLY A 1 83 ? -7.077 4.285 9.225 1.00 68.19 83 GLY A O 1
ATOM 624 N N . ARG A 1 84 ? -7.664 2.310 10.134 1.00 75.50 84 ARG A N 1
ATOM 625 C CA . ARG A 1 84 ? -8.729 1.986 9.180 1.00 75.50 84 ARG A CA 1
ATOM 626 C C . ARG A 1 84 ? -9.915 2.962 9.305 1.00 75.50 84 ARG A C 1
ATOM 628 O O . ARG A 1 84 ? -10.416 3.160 10.415 1.00 75.50 84 ARG A O 1
ATOM 635 N N . PRO A 1 85 ? -10.443 3.510 8.191 1.00 72.94 85 PRO A N 1
ATOM 636 C CA . PRO A 1 85 ? -11.701 4.253 8.215 1.00 72.94 85 PRO A CA 1
ATOM 637 C C . PRO A 1 85 ? -12.860 3.380 8.718 1.00 72.94 85 PRO A C 1
ATOM 639 O O . PRO A 1 85 ? -13.058 2.263 8.238 1.00 72.94 85 PRO A O 1
ATOM 642 N N . GLN A 1 86 ? -13.654 3.899 9.656 1.00 73.12 86 GLN A N 1
ATOM 643 C CA . GLN A 1 86 ? -14.764 3.152 10.270 1.00 73.12 86 GLN A CA 1
ATOM 644 C C . GLN A 1 86 ? -15.866 2.778 9.264 1.00 73.12 86 GLN A C 1
ATOM 646 O O . GLN A 1 86 ? -16.527 1.755 9.428 1.00 73.12 86 GLN A O 1
ATOM 651 N N . ASP A 1 87 ? -16.004 3.560 8.194 1.00 68.81 87 ASP A N 1
ATOM 652 C CA . ASP A 1 87 ? -17.036 3.394 7.165 1.00 68.81 87 ASP A CA 1
ATOM 653 C C . ASP A 1 87 ? -16.600 2.491 5.993 1.00 68.81 87 ASP A C 1
ATOM 655 O O . ASP A 1 87 ? -17.300 2.380 4.988 1.00 68.81 87 ASP A O 1
ATOM 659 N N . VAL A 1 88 ? -15.440 1.831 6.091 1.00 71.44 88 VAL A N 1
ATOM 660 C CA . VAL A 1 88 ? -14.908 0.959 5.031 1.00 71.44 88 VAL A CA 1
ATOM 661 C C . VAL A 1 88 ? -15.076 -0.504 5.421 1.00 71.44 88 VAL A C 1
ATOM 663 O O . VAL A 1 88 ? -14.577 -0.926 6.465 1.00 71.44 88 VAL A O 1
ATOM 666 N N . ARG A 1 89 ? -15.739 -1.310 4.574 1.00 74.94 89 ARG A N 1
ATOM 667 C CA . ARG A 1 89 ? -15.898 -2.771 4.771 1.00 74.94 89 ARG A CA 1
ATOM 668 C C . ARG A 1 89 ? -14.695 -3.587 4.325 1.00 74.94 89 ARG A C 1
ATOM 670 O O . ARG A 1 89 ? -14.417 -4.609 4.948 1.00 74.94 89 ARG A O 1
ATOM 677 N N . ARG A 1 90 ? -14.002 -3.131 3.287 1.00 80.38 90 ARG A N 1
ATOM 678 C CA . ARG A 1 90 ? -12.896 -3.837 2.648 1.00 80.38 90 ARG A CA 1
ATOM 679 C C . ARG A 1 90 ? -11.831 -2.850 2.188 1.00 80.38 90 ARG A C 1
ATOM 681 O O . ARG A 1 90 ? -12.172 -1.828 1.592 1.00 80.38 90 ARG A O 1
ATOM 688 N N . CYS A 1 91 ? -10.574 -3.176 2.446 1.00 81.56 91 CYS A N 1
ATOM 689 C CA . CYS A 1 91 ? -9.423 -2.395 2.033 1.00 81.56 91 CYS A CA 1
ATOM 690 C C . CYS A 1 91 ? -8.836 -2.965 0.735 1.00 81.56 91 CYS A C 1
ATOM 692 O O . CYS A 1 91 ? -8.288 -4.066 0.707 1.00 81.56 91 CYS A O 1
ATOM 694 N N . ASP A 1 92 ? -8.919 -2.192 -0.344 1.00 85.81 92 ASP A N 1
ATOM 695 C CA . ASP A 1 92 ? -8.299 -2.559 -1.617 1.00 85.81 92 ASP A CA 1
ATOM 696 C C . ASP A 1 92 ? -6.972 -1.808 -1.797 1.00 85.81 92 ASP A C 1
ATOM 698 O O . ASP A 1 92 ? -6.819 -0.671 -1.329 1.00 85.81 92 ASP A O 1
ATOM 702 N N . VAL A 1 93 ? -6.011 -2.441 -2.474 1.00 86.56 93 VAL A N 1
ATOM 703 C CA . VAL A 1 93 ? -4.721 -1.828 -2.821 1.00 86.56 93 VAL A CA 1
ATOM 704 C C . VAL A 1 93 ? -4.365 -2.079 -4.278 1.00 86.56 93 VAL A C 1
ATOM 706 O O . VAL A 1 93 ? -4.531 -3.186 -4.792 1.00 86.56 93 VAL A O 1
ATOM 709 N N . THR A 1 94 ? -3.838 -1.049 -4.934 1.00 88.44 94 THR A N 1
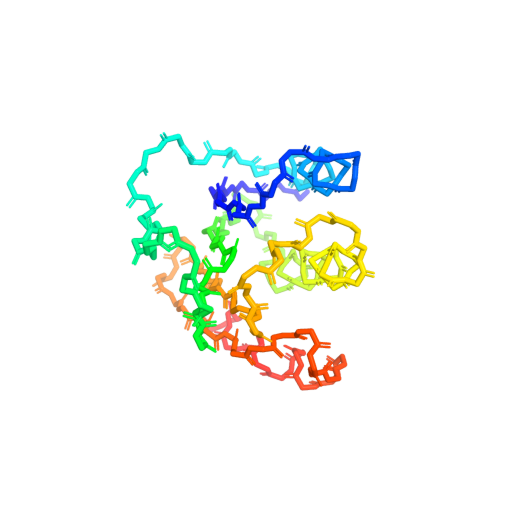ATOM 710 C CA . THR A 1 94 ? -3.264 -1.159 -6.278 1.00 88.44 94 THR A CA 1
ATOM 711 C C . THR A 1 94 ? -1.766 -0.913 -6.221 1.00 88.44 94 THR A C 1
ATOM 713 O O . THR A 1 94 ? -1.322 0.087 -5.655 1.00 88.44 94 THR A O 1
ATOM 716 N N . PHE A 1 95 ? -1.004 -1.793 -6.861 1.00 89.00 95 PHE A N 1
ATOM 717 C CA . PHE A 1 95 ? 0.413 -1.606 -7.136 1.00 89.00 95 PHE A CA 1
ATOM 718 C C . PHE A 1 95 ? 0.626 -1.426 -8.629 1.00 89.00 95 PHE A C 1
ATOM 720 O O . PHE A 1 95 ? 0.139 -2.229 -9.421 1.00 89.00 95 PHE A O 1
ATOM 727 N N . LYS A 1 96 ? 1.393 -0.409 -9.004 1.00 87.88 96 LYS A N 1
ATOM 728 C CA . LYS A 1 96 ? 1.803 -0.153 -10.380 1.00 87.88 96 LYS A CA 1
ATOM 729 C C . LYS A 1 96 ? 3.317 -0.191 -10.491 1.00 87.88 96 LYS A C 1
ATOM 731 O O . LYS A 1 96 ? 3.995 0.536 -9.771 1.00 87.88 96 LYS A O 1
ATOM 736 N N . ASN A 1 97 ? 3.850 -0.973 -11.421 1.00 86.00 97 ASN A N 1
ATOM 737 C CA . ASN A 1 97 ? 5.242 -0.857 -11.830 1.00 86.00 97 ASN A CA 1
ATOM 738 C C . ASN A 1 97 ? 5.390 0.391 -12.717 1.00 86.00 97 ASN A C 1
ATOM 740 O O . ASN A 1 97 ? 4.886 0.441 -13.836 1.00 86.00 97 ASN A O 1
ATOM 744 N N . GLY A 1 98 ? 6.083 1.415 -12.220 1.00 79.94 98 GLY A N 1
ATOM 745 C CA . GLY A 1 98 ? 6.291 2.680 -12.926 1.00 79.94 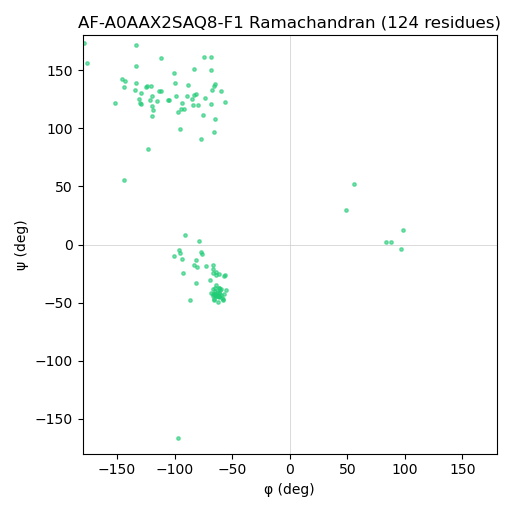98 GLY A CA 1
ATOM 746 C C . GLY A 1 98 ? 7.161 2.564 -14.183 1.00 79.94 98 GLY A C 1
ATOM 747 O O . GLY A 1 98 ? 7.128 3.463 -15.019 1.00 79.94 98 GLY A O 1
ATOM 748 N N . GLN A 1 99 ? 7.924 1.475 -14.341 1.00 81.12 99 GLN A N 1
ATOM 749 C CA . GLN A 1 99 ? 8.764 1.246 -15.520 1.00 81.12 99 GLN A CA 1
ATOM 750 C C . GLN A 1 99 ? 8.007 0.557 -16.660 1.00 81.12 99 GLN A C 1
ATOM 752 O O . GLN A 1 99 ? 8.116 0.985 -17.807 1.00 81.12 99 GLN A O 1
ATOM 757 N N . THR A 1 100 ? 7.276 -0.520 -16.355 1.00 84.00 100 THR A N 1
ATOM 758 C CA . THR A 1 100 ? 6.572 -1.333 -17.365 1.00 84.00 100 THR A CA 1
ATOM 759 C C . THR A 1 100 ? 5.130 -0.881 -17.576 1.00 84.00 100 THR A C 1
ATOM 761 O O . THR A 1 100 ? 4.571 -1.068 -18.653 1.00 84.00 100 THR A O 1
ATOM 764 N N . GLY A 1 101 ? 4.541 -0.235 -16.568 1.00 82.81 101 GLY A N 1
ATOM 765 C CA . GLY A 1 101 ? 3.128 0.116 -16.534 1.00 82.81 101 GLY A CA 1
ATOM 766 C C . GLY A 1 101 ? 2.224 -1.016 -16.050 1.00 82.81 101 GLY A C 1
ATOM 767 O O . GLY A 1 101 ? 1.015 -0.802 -16.007 1.00 82.81 101 GLY A O 1
ATOM 768 N N . ASP A 1 102 ? 2.775 -2.177 -15.675 1.00 86.06 102 ASP A N 1
ATOM 769 C CA . ASP A 1 102 ? 1.980 -3.291 -15.158 1.00 86.06 102 ASP A CA 1
ATOM 770 C C . ASP A 1 102 ? 1.324 -2.928 -13.832 1.00 86.06 102 ASP A C 1
ATOM 772 O O . ASP A 1 102 ? 1.940 -2.331 -12.947 1.00 86.06 102 ASP A O 1
ATOM 776 N N . GLU A 1 103 ? 0.065 -3.320 -13.690 1.00 87.25 103 GLU A N 1
ATOM 777 C CA . GLU A 1 103 ? -0.748 -3.019 -12.522 1.00 87.25 103 GLU A CA 1
ATOM 778 C C . GLU A 1 103 ? -1.300 -4.307 -11.915 1.00 87.25 103 GLU A C 1
ATOM 780 O O . GLU A 1 103 ? -1.809 -5.187 -12.612 1.00 87.25 103 GLU A O 1
ATOM 785 N N . VAL A 1 104 ? -1.222 -4.399 -10.591 1.00 89.88 104 VAL A N 1
ATOM 786 C CA . VAL A 1 104 ? -1.850 -5.452 -9.797 1.00 89.88 104 VAL A CA 1
ATOM 787 C C . VAL A 1 104 ? -2.830 -4.803 -8.841 1.00 89.88 104 VAL A C 1
ATOM 789 O O . VAL A 1 104 ? -2.454 -4.007 -7.981 1.00 89.88 104 VAL A O 1
ATOM 792 N N . PHE A 1 105 ? -4.094 -5.180 -8.983 1.00 88.69 105 PHE A N 1
ATOM 793 C CA . PHE A 1 105 ? -5.157 -4.823 -8.059 1.00 88.69 105 PHE A CA 1
ATOM 794 C C . PHE A 1 105 ? -5.415 -5.984 -7.097 1.00 88.69 105 PHE A C 1
ATOM 796 O O . PHE A 1 105 ? -5.618 -7.120 -7.529 1.00 88.69 105 PHE A O 1
ATOM 803 N N . ILE A 1 106 ? -5.408 -5.697 -5.797 1.00 89.50 106 ILE A N 1
ATOM 804 C CA . ILE A 1 106 ? -5.639 -6.673 -4.734 1.00 89.50 106 ILE A CA 1
ATOM 805 C C . ILE A 1 106 ? -6.864 -6.230 -3.940 1.00 89.50 106 ILE A C 1
ATOM 807 O O . ILE A 1 106 ? -6.828 -5.240 -3.208 1.00 89.50 106 ILE A O 1
ATOM 811 N N . ASP A 1 107 ? -7.941 -6.998 -4.072 1.00 87.81 107 ASP A N 1
ATOM 812 C CA . ASP A 1 107 ? -9.206 -6.762 -3.390 1.00 87.81 107 ASP A CA 1
ATOM 813 C C . ASP A 1 107 ? -9.220 -7.369 -1.981 1.00 87.81 107 ASP A C 1
ATOM 815 O O . ASP A 1 107 ? -8.983 -8.563 -1.799 1.00 87.81 107 ASP A O 1
ATOM 819 N N . GLY A 1 108 ? -9.515 -6.568 -0.960 1.00 86.62 108 GLY A N 1
ATOM 820 C CA . GLY A 1 108 ? -9.555 -7.038 0.426 1.00 86.62 108 GLY A CA 1
ATOM 821 C C . GLY A 1 108 ? -8.253 -7.693 0.870 1.00 86.62 108 GLY A C 1
ATOM 822 O O . GLY A 1 108 ? -8.261 -8.837 1.342 1.00 86.62 108 GLY A O 1
ATOM 823 N N . PHE A 1 109 ? -7.127 -6.999 0.683 1.00 88.25 109 PHE A N 1
ATOM 824 C CA . PHE A 1 109 ? -5.798 -7.541 0.985 1.00 88.25 109 PHE A CA 1
ATOM 825 C C . PHE A 1 109 ? -5.672 -7.987 2.453 1.00 88.25 109 PHE A C 1
ATOM 827 O O . PHE A 1 109 ? -4.896 -8.891 2.770 1.00 88.25 109 PHE A O 1
ATOM 834 N N . GLU A 1 110 ? -6.447 -7.388 3.359 1.00 86.25 110 GLU A N 1
ATOM 835 C CA . GLU A 1 110 ? -6.455 -7.694 4.786 1.00 86.25 110 GLU A CA 1
ATOM 836 C C . GLU A 1 110 ? -6.992 -9.100 5.099 1.00 86.25 110 GLU A C 1
ATOM 838 O O . GLU A 1 110 ? -6.629 -9.680 6.133 1.00 86.25 110 GLU A O 1
ATOM 843 N N . TYR A 1 111 ? -7.812 -9.651 4.197 1.00 87.81 111 TYR A N 1
ATOM 844 C CA . TYR A 1 111 ? -8.426 -10.976 4.305 1.00 87.81 111 TYR A CA 1
ATOM 845 C C . TYR A 1 111 ? -7.619 -12.075 3.610 1.00 87.81 111 TYR A C 1
ATOM 847 O O . TYR A 1 111 ? -7.884 -13.254 3.842 1.00 87.81 111 TYR A O 1
ATOM 855 N N . LYS A 1 112 ? -6.630 -11.708 2.790 1.00 89.44 112 LYS A N 1
ATOM 856 C CA . LYS A 1 112 ? -5.787 -12.665 2.071 1.00 89.44 112 LYS A CA 1
ATOM 857 C C . LYS A 1 112 ? -4.637 -13.178 2.939 1.00 89.44 112 LYS A C 1
ATOM 859 O O . LYS A 1 112 ? -4.131 -12.513 3.858 1.00 89.44 112 LYS A O 1
ATOM 864 N N . THR A 1 113 ? -4.219 -14.399 2.645 1.00 89.75 113 THR A N 1
ATOM 865 C CA . THR A 1 113 ? -3.010 -15.023 3.185 1.00 89.75 113 THR A CA 1
ATOM 866 C C . THR A 1 113 ? -1.758 -14.437 2.534 1.00 89.75 113 THR A C 1
ATOM 868 O O . THR A 1 113 ? -1.811 -13.826 1.469 1.00 89.75 113 THR A O 1
ATOM 871 N N . THR A 1 114 ? -0.603 -14.620 3.177 1.00 88.12 114 THR A N 1
ATOM 872 C CA . THR A 1 114 ? 0.675 -14.161 2.613 1.00 88.12 114 THR A CA 1
ATOM 873 C C . THR A 1 114 ? 0.976 -14.841 1.274 1.00 88.12 114 THR A C 1
ATOM 875 O O . THR A 1 114 ? 1.455 -14.173 0.364 1.00 88.12 114 THR A O 1
ATOM 878 N N . ASP A 1 115 ? 0.636 -16.124 1.122 1.00 89.94 115 ASP A N 1
ATOM 879 C CA . ASP A 1 115 ? 0.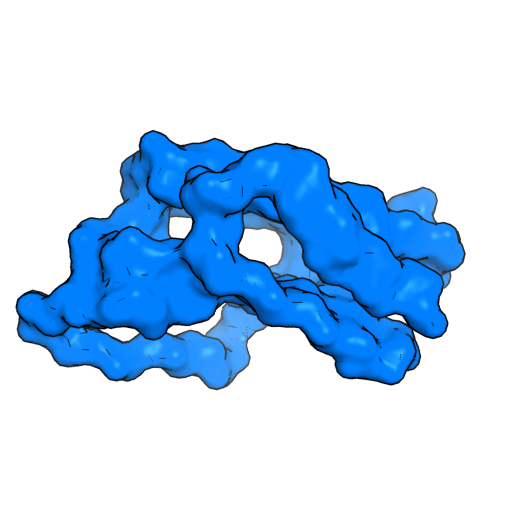861 -16.870 -0.122 1.00 89.94 115 ASP A CA 1
ATOM 880 C C . ASP A 1 115 ? -0.001 -16.332 -1.275 1.00 89.94 115 ASP A C 1
ATOM 882 O O . ASP A 1 115 ? 0.512 -16.100 -2.367 1.00 89.94 115 ASP A O 1
ATOM 886 N N . GLU A 1 116 ? -1.280 -16.026 -1.022 1.00 89.25 116 GLU A N 1
ATOM 887 C CA . GLU A 1 116 ? -2.161 -15.395 -2.019 1.00 89.25 116 GLU A CA 1
ATOM 888 C C . GLU A 1 116 ? -1.642 -14.019 -2.453 1.00 89.25 116 GLU A C 1
ATOM 890 O O . GLU A 1 116 ? -1.657 -13.688 -3.637 1.00 89.25 116 GLU A O 1
ATOM 895 N N . LEU A 1 117 ? -1.158 -13.211 -1.506 1.00 89.25 117 LEU A N 1
ATOM 896 C CA . LEU A 1 117 ? -0.582 -11.897 -1.799 1.00 89.25 117 LEU A CA 1
ATOM 897 C C . LEU A 1 117 ? 0.703 -12.009 -2.628 1.00 89.25 117 LEU A C 1
ATOM 899 O O . LEU A 1 117 ? 0.883 -11.266 -3.592 1.00 89.25 117 LEU A O 1
ATOM 903 N N . VAL A 1 118 ? 1.574 -12.962 -2.287 1.00 90.88 118 VAL A N 1
ATOM 904 C CA . VAL A 1 118 ? 2.785 -13.278 -3.056 1.00 90.88 118 VAL A CA 1
ATOM 905 C C . VAL A 1 118 ? 2.427 -13.679 -4.484 1.00 90.88 118 VAL A C 1
ATOM 907 O O . VAL A 1 118 ? 3.048 -13.185 -5.425 1.00 90.88 118 VAL A O 1
ATOM 910 N N . ASP A 1 119 ? 1.434 -14.548 -4.662 1.00 89.56 119 ASP A N 1
ATOM 911 C CA . ASP A 1 119 ? 1.021 -15.013 -5.984 1.00 89.56 119 ASP A CA 1
ATOM 912 C C . ASP A 1 119 ? 0.446 -13.886 -6.848 1.00 89.56 119 ASP A C 1
ATOM 914 O O . ASP A 1 119 ? 0.796 -13.794 -8.025 1.00 89.56 119 ASP A O 1
ATOM 918 N N . LEU A 1 120 ? -0.348 -12.984 -6.265 1.00 88.44 120 LEU A N 1
ATOM 919 C CA . LEU A 1 120 ? -0.880 -11.810 -6.965 1.00 88.44 120 LEU A CA 1
ATOM 920 C C . LEU A 1 120 ? 0.231 -10.833 -7.379 1.00 88.44 120 LEU A C 1
ATOM 922 O O . LEU A 1 120 ? 0.246 -10.354 -8.513 1.00 88.44 120 LEU A O 1
ATOM 926 N N . LEU A 1 121 ? 1.199 -10.570 -6.497 1.00 87.69 121 LEU A N 1
ATOM 927 C CA . LEU A 1 121 ? 2.288 -9.628 -6.773 1.00 87.69 121 LEU A CA 1
ATOM 928 C C . LEU A 1 121 ? 3.323 -10.143 -7.776 1.00 87.69 121 LEU A C 1
ATOM 930 O O . LEU A 1 121 ? 4.053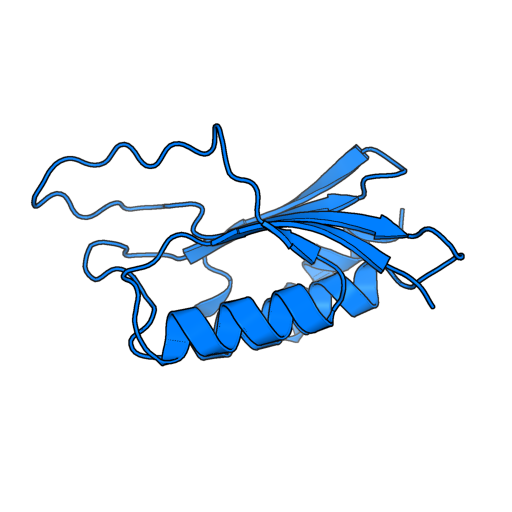 -9.334 -8.350 1.00 87.69 121 LEU A O 1
ATOM 934 N N . LYS A 1 122 ? 3.405 -11.457 -8.031 1.00 86.06 122 LYS A N 1
ATOM 935 C CA . LYS A 1 122 ? 4.320 -12.010 -9.049 1.00 86.06 122 LYS A CA 1
ATOM 936 C C . LYS A 1 122 ? 4.100 -11.392 -10.431 1.00 86.06 122 LYS A C 1
ATOM 938 O O . LYS A 1 122 ? 5.059 -11.325 -11.193 1.00 86.06 122 LYS A O 1
ATOM 943 N N . ALA A 1 123 ? 2.894 -10.906 -10.729 1.00 77.00 123 ALA A N 1
ATOM 944 C CA . ALA A 1 123 ? 2.598 -10.210 -11.977 1.00 77.00 123 ALA A CA 1
ATOM 945 C C . ALA A 1 123 ? 3.427 -8.921 -12.173 1.00 77.00 123 ALA A C 1
ATOM 947 O O . ALA A 1 123 ? 3.711 -8.575 -13.314 1.00 77.00 123 ALA A O 1
ATOM 948 N N . LEU A 1 124 ? 3.911 -8.276 -11.100 1.00 77.69 124 LEU A N 1
ATOM 949 C CA . LEU A 1 124 ? 4.785 -7.090 -11.173 1.00 77.69 124 LEU A CA 1
ATOM 950 C C . LEU A 1 124 ? 6.245 -7.399 -11.554 1.00 77.69 124 LEU A C 1
ATOM 952 O O . LEU A 1 124 ? 7.031 -6.469 -11.726 1.00 77.69 124 LEU A O 1
ATOM 956 N N . ARG A 1 125 ? 6.639 -8.682 -11.619 1.00 70.12 125 ARG A N 1
ATOM 957 C CA . ARG A 1 125 ? 7.990 -9.105 -12.044 1.00 70.12 125 ARG A CA 1
ATOM 958 C C . ARG A 1 125 ? 8.164 -9.144 -13.568 1.00 70.12 125 ARG A C 1
ATOM 960 O O . ARG A 1 125 ? 9.292 -9.355 -14.017 1.00 70.12 125 ARG A O 1
ATOM 967 N N . SER A 1 126 ? 7.055 -9.072 -14.302 1.00 54.81 126 SER A N 1
ATOM 968 C CA . SER A 1 126 ? 6.977 -9.137 -15.769 1.00 54.81 126 SER A CA 1
ATOM 969 C C . SER A 1 126 ? 7.488 -7.850 -16.410 1.00 54.81 126 SER A C 1
ATOM 971 O O . SER A 1 126 ? 7.937 -7.946 -17.575 1.00 54.81 126 SER A O 1
#

Mean predicted aligned error: 7.02 Å

Secondary structure (DSSP, 8-state):
--EEEEEEE-S---HHHHHHHHHHHHTTEEEP-S-------TTPPBS-EEEEEEEEEESSS--HHHHHHHHHHHHHHHHHTTTS-TTBS-EEEEEEETTT--EEEETTGGGS-HHHHHHHHGGGG-

Nearest PDB structures (foldseek):
  6nzd-assembly1_I  TM=4.902E-01  e=5.459E+00  Homo sapiens
  4ic1-assembly1_D  TM=3.549E-01  e=4.805E+00  Saccharolobus solfataricus P2
  4hlb-assembly1_A  TM=3.854E-01  e=5.459E+00  Desulfovibrio piger ATCC 29098
  2f2f-assembly2_E  TM=5.285E-01  e=9.095E+00  Aggregatibacter actinomycetemcomitans
  2dhr-assembly1_D  TM=2.720E-01  e=3.277E+00  Thermus thermophilus

Organism: Kocuria rhizophila (NCBI:txid72000)

Solvent-accessible surface area (backbone atoms only — not comparable to full-atom values): 7148 Å² total; per-residue (Å²): 121,46,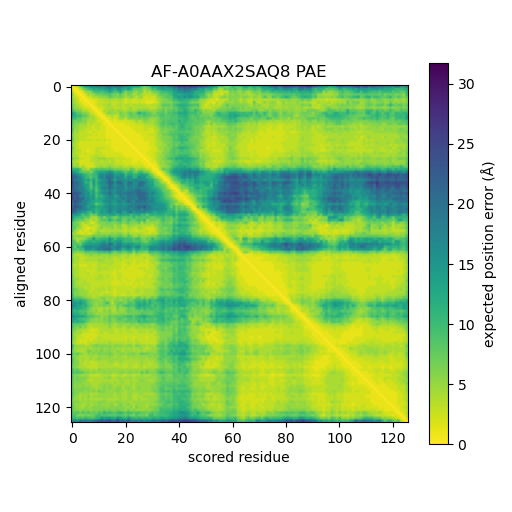42,39,33,40,31,44,78,62,52,52,93,35,72,48,35,49,52,47,49,51,57,45,39,75,62,43,35,42,76,60,89,74,89,83,83,84,88,72,61,95,91,51,70,40,78,70,42,74,33,30,40,37,37,43,29,59,80,54,92,31,61,59,50,60,51,52,52,56,51,48,52,47,50,44,54,30,64,73,45,81,12,45,45,89,48,53,75,32,48,20,39,38,43,27,32,64,83,82,64,46,72,42,79,39,78,35,54,75,79,51,54,71,66,58,51,52,61,56,45,54,65,59,73,113

Sequence (126 aa):
MEITGEYFLFGTESAATRETREAVEDLGFERITSGVGYAVGPGEIADAVTVAYFTIQSVSAGDVFGAALQVLDLLRQWARGEGRPQDVRRCDVTFKNGQTGDEVFIDGFEYKTTDELVDLLKALRS

Radius of gyration: 14.0 Å; Cα contacts (8 Å, |Δi|>4): 228; chains: 1; bounding box: 42×32×33 Å